Protein AF-A0A659UHL1-F1 (afdb_monomer)

Radius of gyration: 17.06 Å; Cα contacts (8 Å, |Δi|>4): 77; chains: 1; bounding box: 36×27×45 Å

Nearest PDB structures (foldseek):
  2fgj-assembly2_B  TM=8.825E-01  e=4.779E-07  Escherichia coli
  3b5j-assembly1_A  TM=8.495E-01  e=3.156E-07  Escherichia coli
  1mt0-assembly1_A  TM=8.779E-01  e=7.756E-07  Escherichia coli
  7pqx-assembly1_A  TM=9.596E-01  e=2.514E-06  Thermochaetoides thermophila DSM 1495
  2ghi-assembly1_A  TM=9.624E-01  e=3.094E-06  Plasmodium yoelii yoelii 17XNL

Structure (mmCIF, N/CA/C/O backbone):
data_AF-A0A659UHL1-F1
#
_entry.id   AF-A0A659UHL1-F1
#
loop_
_atom_site.group_PDB
_atom_site.id
_atom_site.type_symbol
_atom_site.label_atom_id
_atom_site.label_alt_id
_atom_site.label_comp_id
_atom_site.label_asym_id
_atom_site.label_entity_id
_atom_site.label_seq_id
_atom_site.pdbx_PDB_ins_code
_atom_site.Cartn_x
_atom_site.Cartn_y
_atom_site.Cartn_z
_atom_site.occupancy
_atom_site.B_iso_or_equiv
_atom_site.auth_seq_id
_atom_site.auth_comp_id
_atom_site.auth_asym_id
_atom_site.auth_atom_id
_atom_site.pdbx_PDB_model_num
ATOM 1 N N . ARG A 1 1 ? -11.723 -1.729 11.453 1.00 88.81 1 ARG A N 1
ATOM 2 C CA . ARG A 1 1 ? -11.800 -2.836 12.435 1.00 88.81 1 ARG A CA 1
ATOM 3 C C . ARG A 1 1 ? -12.094 -4.153 11.712 1.00 88.81 1 ARG A C 1
ATOM 5 O O . ARG A 1 1 ? -12.833 -4.102 10.734 1.00 88.81 1 ARG A O 1
ATOM 12 N N . LEU A 1 2 ? -11.473 -5.266 12.126 1.00 91.12 2 LEU A N 1
ATOM 13 C CA . LEU A 1 2 ? -11.714 -6.616 11.572 1.00 91.12 2 LEU A CA 1
ATOM 14 C C . LEU A 1 2 ? -12.555 -7.499 12.511 1.00 91.12 2 LEU A C 1
ATOM 16 O O . LEU A 1 2 ? -13.417 -8.221 12.031 1.00 91.12 2 LEU A O 1
ATOM 20 N N . TYR A 1 3 ? -12.344 -7.384 13.824 1.00 93.75 3 TYR A N 1
ATOM 21 C CA . TYR A 1 3 ? -13.089 -8.094 14.868 1.00 93.75 3 TYR A CA 1
ATOM 22 C C . TYR A 1 3 ? -13.498 -7.134 15.980 1.00 93.75 3 TYR A C 1
ATOM 24 O O . TYR A 1 3 ? -12.872 -6.083 16.153 1.00 93.75 3 TYR A O 1
ATOM 32 N N . ASP A 1 4 ? -14.510 -7.519 16.747 1.00 93.38 4 ASP A N 1
ATOM 33 C CA . ASP A 1 4 ? -14.994 -6.758 17.895 1.00 93.38 4 ASP A CA 1
ATOM 34 C C . ASP A 1 4 ? -14.329 -7.259 19.181 1.00 93.38 4 ASP A C 1
ATOM 36 O O . ASP A 1 4 ? -13.915 -8.414 19.272 1.00 93.38 4 ASP A O 1
ATOM 40 N N . VAL A 1 5 ? -14.198 -6.375 20.171 1.00 93.38 5 VAL A N 1
ATOM 41 C CA . VAL A 1 5 ? -13.622 -6.734 21.472 1.00 93.38 5 VAL A CA 1
ATOM 42 C C . VAL A 1 5 ? -14.652 -7.482 22.316 1.00 93.38 5 VAL A C 1
ATOM 44 O O . VAL A 1 5 ? -15.826 -7.123 22.331 1.00 93.38 5 VAL A O 1
ATOM 47 N N . ASN A 1 6 ? -14.221 -8.515 23.044 1.00 94.50 6 ASN A N 1
ATOM 48 C CA . ASN A 1 6 ? -15.108 -9.270 23.937 1.00 94.50 6 ASN A CA 1
ATOM 49 C C . ASN A 1 6 ? -15.446 -8.510 25.231 1.00 94.50 6 ASN A C 1
ATOM 51 O O . ASN A 1 6 ? -16.496 -8.750 25.820 1.00 94.50 6 ASN A O 1
ATOM 55 N N . ALA A 1 7 ? -14.557 -7.621 25.682 1.00 95.69 7 ALA A N 1
ATOM 56 C CA . ALA A 1 7 ? -14.749 -6.750 26.838 1.00 95.69 7 ALA A CA 1
ATOM 57 C C . ALA A 1 7 ? -13.846 -5.509 26.729 1.00 95.69 7 ALA A C 1
ATOM 59 O O . ALA A 1 7 ? -12.797 -5.555 26.082 1.00 95.69 7 ALA A O 1
ATOM 60 N N . GLY A 1 8 ? -14.237 -4.420 27.397 1.00 95.44 8 GLY A N 1
ATOM 61 C CA . GLY A 1 8 ? -13.513 -3.145 27.373 1.00 95.44 8 GLY A CA 1
ATOM 62 C C . GLY A 1 8 ? -13.760 -2.324 26.105 1.00 95.44 8 GLY A C 1
ATOM 63 O O . GLY A 1 8 ? -14.687 -2.593 25.343 1.00 95.44 8 GLY A O 1
ATOM 64 N N . THR A 1 9 ? -12.922 -1.308 25.893 1.00 96.00 9 THR A N 1
ATOM 65 C CA . THR A 1 9 ? -13.076 -0.337 24.803 1.00 96.00 9 THR A CA 1
ATOM 66 C C . THR A 1 9 ? -11.718 0.022 24.209 1.00 96.00 9 THR A C 1
ATOM 68 O O . THR A 1 9 ? -10.738 0.168 24.938 1.00 96.00 9 THR A O 1
ATOM 71 N N . ILE A 1 10 ? -11.668 0.191 22.886 1.00 96.94 10 ILE A N 1
ATOM 72 C CA . ILE A 1 10 ? -10.519 0.768 22.180 1.00 96.94 10 ILE A CA 1
ATOM 73 C C . ILE A 1 10 ? -10.938 2.155 21.705 1.00 96.94 10 ILE A C 1
ATOM 75 O O . ILE A 1 10 ? -11.952 2.289 21.023 1.00 96.94 10 ILE A O 1
ATOM 79 N N . ALA A 1 11 ? -10.153 3.172 22.047 1.00 96.56 11 ALA A N 1
ATOM 80 C CA . ALA A 1 11 ? -10.416 4.544 21.643 1.00 96.56 11 ALA A CA 1
ATOM 81 C C . ALA A 1 11 ? -9.238 5.135 20.865 1.00 96.56 11 ALA A C 1
ATOM 83 O O . A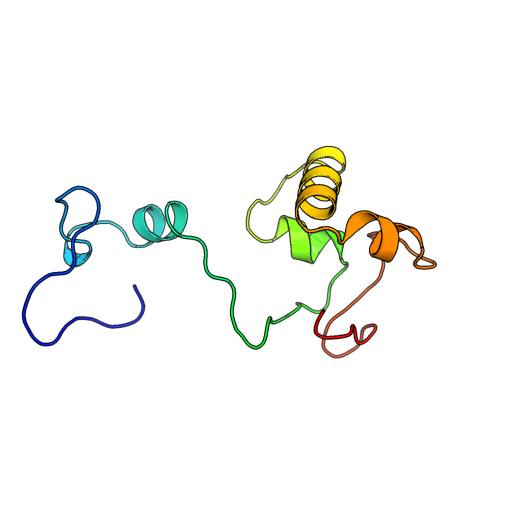LA A 1 11 ? -8.080 4.853 21.169 1.00 96.56 11 ALA A O 1
ATOM 84 N N . ILE A 1 12 ? -9.555 5.975 19.882 1.00 96.25 12 ILE A N 1
ATOM 85 C CA . ILE A 1 12 ? -8.607 6.859 19.193 1.00 96.25 12 ILE A CA 1
ATOM 86 C C . ILE A 1 12 ? -9.089 8.281 19.455 1.00 96.25 12 ILE A C 1
ATOM 88 O O . ILE A 1 12 ? -10.270 8.568 19.271 1.00 96.25 12 ILE A O 1
ATOM 92 N N . ASP A 1 13 ? -8.207 9.140 19.966 1.00 95.31 13 ASP A N 1
ATOM 93 C CA . ASP A 1 13 ? -8.536 10.514 20.374 1.00 95.31 13 ASP A CA 1
ATOM 94 C C . ASP A 1 13 ? -9.760 10.602 21.306 1.00 95.31 13 ASP A C 1
ATOM 96 O O . ASP A 1 13 ? -10.600 11.494 21.205 1.00 95.31 13 ASP A O 1
ATOM 100 N N . GLY A 1 14 ? -9.897 9.620 22.203 1.00 95.56 14 GLY A N 1
ATOM 101 C CA . GLY A 1 14 ? -11.015 9.523 23.147 1.00 95.56 14 GLY A CA 1
ATOM 102 C C . GLY A 1 14 ? -12.345 9.053 22.543 1.00 95.56 14 GLY A C 1
ATOM 103 O O . GLY A 1 14 ? -13.306 8.872 23.286 1.00 95.56 14 GLY A O 1
ATOM 104 N N . GLN A 1 15 ? -12.416 8.806 21.233 1.00 95.81 15 GLN A N 1
ATOM 105 C CA . GLN A 1 15 ? -13.603 8.268 20.568 1.00 95.81 15 GLN A CA 1
ATOM 106 C C . GLN A 1 15 ? -13.522 6.744 20.490 1.00 95.81 15 GLN A C 1
ATOM 108 O O . GLN A 1 15 ? -12.557 6.195 19.957 1.00 95.81 15 GLN A O 1
ATOM 113 N N . ASP A 1 16 ? -14.545 6.054 20.998 1.00 96.25 16 ASP A N 1
ATOM 114 C CA . ASP A 1 16 ? -14.656 4.599 20.870 1.00 96.25 16 ASP A CA 1
ATOM 115 C C . ASP A 1 16 ? -14.746 4.205 19.387 1.00 96.25 16 ASP A C 1
ATOM 117 O O . ASP A 1 16 ? -15.675 4.592 18.672 1.00 96.25 16 ASP A O 1
ATOM 121 N N . ILE A 1 17 ? -13.799 3.379 18.931 1.00 96.44 17 ILE A N 1
ATOM 122 C CA . ILE A 1 17 ? -13.737 2.929 17.536 1.00 96.44 17 ILE A CA 1
ATOM 123 C C . ILE A 1 17 ? -14.942 2.062 17.135 1.00 96.44 17 ILE A C 1
ATOM 125 O O . ILE A 1 17 ? -15.142 1.799 15.949 1.00 96.44 17 ILE A O 1
ATOM 129 N N . SER A 1 18 ? -15.719 1.570 18.107 1.00 95.06 18 SER A N 1
ATOM 130 C CA . SER A 1 18 ? -16.964 0.835 17.888 1.00 95.06 18 SER A CA 1
ATOM 131 C C . SER A 1 18 ? -18.133 1.715 17.461 1.00 95.06 18 SER A C 1
ATOM 133 O O . SER A 1 18 ? -19.067 1.207 16.846 1.00 95.06 18 SER A O 1
ATOM 135 N N . GLN A 1 19 ? -18.050 3.018 17.733 1.00 95.25 19 GLN A N 1
ATOM 136 C CA . GLN A 1 19 ? -19.116 3.991 17.495 1.00 95.25 19 GLN A CA 1
ATOM 137 C C . GLN A 1 19 ? -18.886 4.838 16.235 1.00 95.25 19 GLN A C 1
ATOM 139 O O . GLN A 1 19 ? -19.648 5.762 15.960 1.00 95.25 19 GLN A O 1
ATOM 144 N N . VAL A 1 20 ? -17.846 4.542 15.450 1.00 95.75 20 VAL A N 1
ATOM 145 C CA . VAL A 1 20 ? -17.490 5.303 14.243 1.00 95.75 20 VAL A CA 1
ATOM 146 C C . VAL A 1 20 ? -17.621 4.462 12.976 1.00 95.75 20 VAL A C 1
ATOM 148 O O . VAL A 1 20 ? -17.502 3.235 12.983 1.00 95.75 20 VAL A O 1
ATOM 151 N N . ALA A 1 21 ? -17.823 5.131 11.840 1.00 96.25 21 ALA A N 1
ATOM 152 C CA . ALA A 1 21 ? -17.873 4.463 10.546 1.00 96.25 21 ALA A CA 1
ATOM 153 C C . ALA A 1 21 ? -16.527 3.796 10.214 1.00 96.25 21 ALA A C 1
ATOM 155 O O . ALA A 1 21 ? -15.473 4.436 10.251 1.00 96.25 21 ALA A O 1
ATOM 156 N N . GLN A 1 22 ? -16.562 2.523 9.798 1.00 95.06 22 GLN A N 1
ATOM 157 C CA . GLN A 1 22 ? -15.340 1.774 9.475 1.00 95.06 22 GLN A CA 1
ATOM 158 C C . GLN A 1 22 ? -14.490 2.440 8.387 1.00 95.06 22 GLN A C 1
ATOM 160 O O . GLN A 1 22 ? -13.268 2.326 8.431 1.00 95.06 22 GLN A O 1
ATOM 165 N N . ALA A 1 23 ? -15.120 3.106 7.415 1.00 94.50 23 ALA A N 1
ATOM 166 C CA . ALA A 1 23 ? -14.415 3.815 6.352 1.00 94.50 23 ALA A CA 1
ATOM 167 C C . ALA A 1 23 ? -13.586 4.987 6.902 1.00 94.50 23 ALA A C 1
ATOM 169 O O . ALA A 1 23 ? -12.410 5.096 6.572 1.00 94.50 23 ALA A O 1
ATOM 170 N N . SER A 1 24 ? -14.169 5.795 7.796 1.00 95.25 24 SER A N 1
ATOM 171 C CA . SER A 1 24 ? -13.467 6.902 8.460 1.00 95.25 24 SER A CA 1
ATOM 172 C C . SER A 1 24 ? -12.292 6.383 9.289 1.00 95.25 24 SER A C 1
ATOM 174 O O . SER A 1 24 ? -11.159 6.809 9.095 1.00 95.25 24 SER A O 1
ATOM 176 N N . LEU A 1 25 ? -12.540 5.363 10.11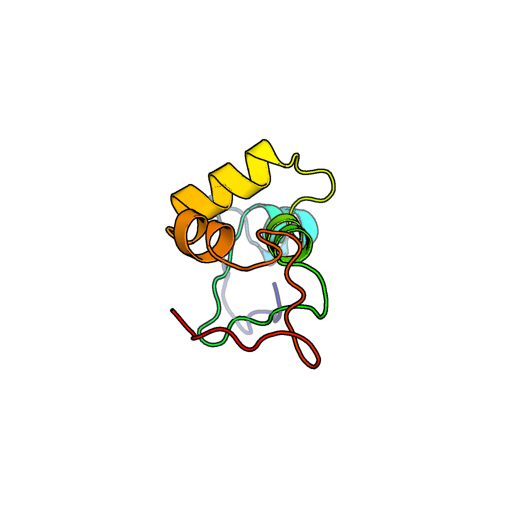9 1.00 96.12 25 LEU A N 1
ATOM 177 C CA . LEU A 1 25 ? -11.504 4.732 10.935 1.00 96.12 25 LEU A CA 1
ATOM 178 C C . LEU A 1 25 ? -10.335 4.204 10.089 1.00 96.12 25 LEU A C 1
ATOM 180 O O . LEU A 1 25 ? -9.178 4.429 10.426 1.00 96.12 25 LEU A O 1
ATOM 184 N N . ARG A 1 26 ? -10.621 3.501 8.984 1.00 95.00 26 ARG A N 1
ATOM 185 C CA . ARG A 1 26 ? -9.582 2.971 8.084 1.00 95.00 26 ARG A CA 1
ATOM 186 C C . ARG A 1 26 ? -8.830 4.075 7.338 1.00 95.00 26 ARG A C 1
ATOM 188 O O . ARG A 1 26 ? -7.665 3.877 7.034 1.00 95.00 26 ARG A O 1
ATOM 195 N N . GLY A 1 27 ? -9.458 5.218 7.068 1.00 93.38 27 GLY A N 1
ATOM 196 C CA . GLY A 1 27 ? -8.790 6.367 6.451 1.00 93.38 27 GLY A CA 1
ATOM 197 C C . GLY A 1 27 ? -7.748 7.040 7.352 1.00 93.38 27 GLY A C 1
ATOM 198 O O . GLY A 1 27 ? -6.885 7.743 6.842 1.00 93.38 27 GLY A O 1
ATOM 199 N N . GLN A 1 28 ? -7.810 6.811 8.668 1.00 94.31 28 GLN A N 1
ATOM 200 C CA . GLN A 1 28 ? -6.884 7.380 9.657 1.00 94.31 28 GLN A CA 1
ATOM 201 C C . GLN A 1 28 ? -5.776 6.406 10.089 1.00 94.31 28 GLN A C 1
ATOM 203 O O . GLN A 1 28 ? -4.941 6.749 10.920 1.00 94.31 28 GLN A O 1
ATOM 208 N N . ILE A 1 29 ? -5.770 5.174 9.568 1.00 93.81 29 ILE A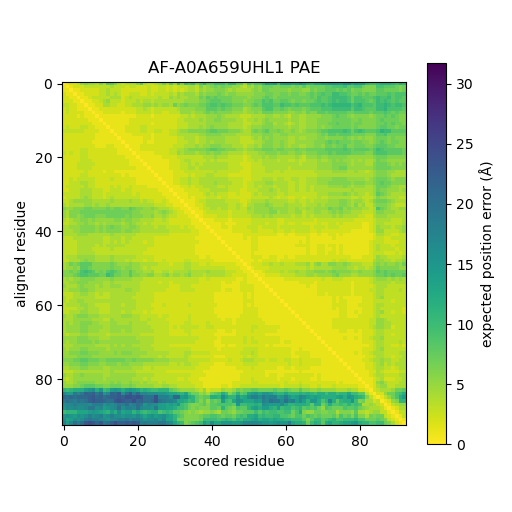 N 1
ATOM 209 C CA . ILE A 1 29 ? -4.855 4.112 10.005 1.00 93.81 29 ILE A CA 1
ATOM 210 C C . ILE A 1 29 ? -4.174 3.489 8.789 1.00 93.81 29 ILE A C 1
ATOM 212 O O . ILE A 1 29 ? -4.838 2.977 7.890 1.00 93.81 29 ILE A O 1
ATOM 216 N N . ALA A 1 30 ? -2.842 3.447 8.810 1.00 92.12 30 ALA A N 1
ATOM 217 C CA . ALA A 1 30 ? -2.039 2.672 7.870 1.00 92.12 30 ALA A CA 1
ATOM 218 C C . ALA A 1 30 ? -1.512 1.392 8.536 1.00 92.12 30 ALA A C 1
ATOM 220 O O . ALA A 1 30 ? -1.218 1.377 9.731 1.00 92.12 30 ALA A O 1
ATOM 221 N N . ILE A 1 31 ? -1.390 0.313 7.761 1.00 92.62 31 ILE A N 1
ATOM 222 C CA . ILE A 1 31 ? -0.839 -0.970 8.214 1.00 92.62 31 ILE A CA 1
ATOM 223 C C . ILE A 1 31 ? 0.189 -1.438 7.186 1.00 92.62 31 ILE A C 1
ATOM 225 O O . ILE A 1 31 ? -0.106 -1.469 5.993 1.00 92.62 31 ILE A O 1
ATOM 229 N N . VAL A 1 32 ? 1.364 -1.851 7.661 1.00 91.75 32 VAL A N 1
ATOM 230 C CA . VAL A 1 32 ? 2.374 -2.567 6.872 1.00 91.75 32 VAL A CA 1
ATOM 231 C C . VAL A 1 32 ? 2.464 -3.983 7.430 1.00 91.75 32 VAL A C 1
ATOM 233 O O . VAL A 1 32 ? 2.749 -4.172 8.611 1.00 91.75 32 VAL A O 1
ATOM 236 N N . GLN A 1 33 ? 2.139 -4.975 6.604 1.00 88.31 33 GLN A N 1
ATOM 237 C CA . GLN A 1 33 ? 2.144 -6.382 7.005 1.00 88.31 33 GLN A CA 1
ATOM 238 C C . GLN A 1 33 ? 3.557 -6.964 6.916 1.00 88.31 33 GLN A C 1
ATOM 240 O O . GLN A 1 33 ? 4.354 -6.526 6.091 1.00 88.31 33 GLN A O 1
ATOM 245 N N . GLN A 1 34 ? 3.844 -7.981 7.734 1.00 88.06 34 GLN A N 1
ATOM 246 C CA . GLN A 1 34 ? 5.108 -8.725 7.669 1.00 88.06 34 GLN A CA 1
ATOM 247 C C . GLN A 1 34 ? 5.328 -9.357 6.286 1.00 88.06 34 GLN A C 1
ATOM 249 O O . GLN A 1 34 ? 6.439 -9.332 5.767 1.00 88.06 34 GLN A O 1
ATOM 254 N N . GLU A 1 35 ? 4.261 -9.892 5.689 1.00 86.44 35 GLU A N 1
ATOM 255 C CA . GLU A 1 35 ? 4.241 -10.405 4.320 1.00 86.44 35 GLU A CA 1
ATOM 256 C C . GLU A 1 35 ? 3.349 -9.491 3.468 1.00 86.44 35 GLU A C 1
ATOM 258 O O . GLU A 1 35 ? 2.125 -9.658 3.460 1.00 86.44 35 GLU A O 1
ATOM 263 N N . PRO A 1 36 ? 3.918 -8.470 2.800 1.00 87.12 36 PRO A N 1
ATOM 264 C CA . PRO A 1 36 ? 3.135 -7.561 1.978 1.00 87.12 36 PRO A CA 1
ATOM 265 C C . PRO A 1 36 ? 2.613 -8.272 0.727 1.00 87.12 36 PRO A C 1
ATOM 267 O O . PRO A 1 36 ? 3.331 -9.007 0.048 1.00 87.12 36 PRO A O 1
ATOM 270 N N . ILE A 1 37 ? 1.352 -8.010 0.394 1.00 87.75 37 ILE A N 1
ATOM 271 C CA . ILE A 1 37 ? 0.708 -8.552 -0.802 1.00 87.75 37 ILE A CA 1
ATOM 272 C C . ILE A 1 37 ? 0.813 -7.525 -1.930 1.00 87.75 37 ILE A C 1
ATOM 274 O O . ILE A 1 37 ? 0.394 -6.380 -1.773 1.00 87.75 37 ILE A O 1
ATOM 278 N N . LEU A 1 38 ? 1.319 -7.959 -3.086 1.00 91.19 38 LEU A N 1
ATOM 279 C CA . LEU A 1 38 ? 1.277 -7.191 -4.329 1.00 91.19 38 LEU A CA 1
ATOM 280 C C . LEU A 1 38 ? 0.179 -7.732 -5.243 1.00 91.19 38 LEU A C 1
ATOM 282 O O . LEU A 1 38 ? 0.115 -8.930 -5.531 1.00 91.19 38 LEU A O 1
ATOM 286 N N . PHE A 1 39 ? -0.664 -6.836 -5.745 1.00 92.38 39 PHE A N 1
ATOM 287 C CA . PHE A 1 39 ? -1.653 -7.162 -6.763 1.00 92.38 39 PHE A CA 1
ATOM 288 C C . PHE A 1 39 ? -0.976 -7.434 -8.106 1.00 92.38 39 PHE A C 1
ATOM 290 O O . PHE A 1 39 ? 0.068 -6.857 -8.424 1.00 92.38 39 PHE A O 1
ATOM 297 N N . HIS A 1 40 ? -1.616 -8.272 -8.928 1.00 93.88 40 HIS A N 1
ATOM 298 C CA . HIS A 1 40 ? -1.161 -8.564 -10.286 1.00 93.88 40 HIS A CA 1
ATOM 299 C C . HIS A 1 40 ? -1.405 -7.389 -11.249 1.00 93.88 40 HIS A C 1
ATOM 301 O O . HIS A 1 40 ? -2.332 -7.407 -12.060 1.00 93.88 40 HIS A O 1
ATOM 307 N N . ARG A 1 41 ? -0.609 -6.331 -11.082 1.00 93.88 41 ARG A N 1
ATOM 308 C CA . ARG A 1 41 ? -0.685 -5.020 -11.745 1.00 93.88 41 ARG A CA 1
ATOM 309 C C . ARG A 1 41 ? 0.710 -4.387 -11.800 1.00 93.88 41 ARG A C 1
ATOM 311 O O . ARG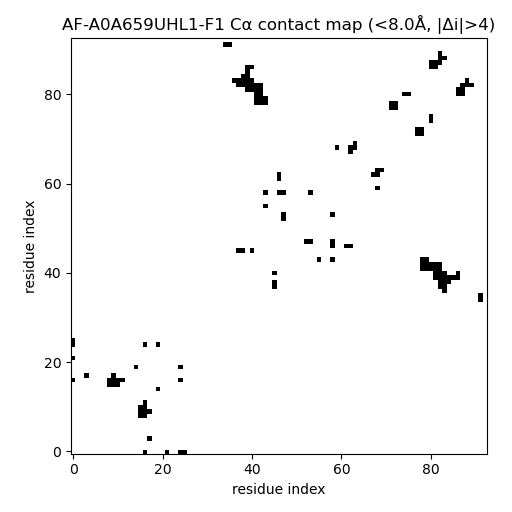 A 1 41 ? 1.681 -4.997 -11.345 1.00 93.88 41 ARG A O 1
ATOM 318 N N . SER A 1 42 ? 0.832 -3.190 -12.365 1.00 96.06 42 SER A N 1
ATOM 319 C CA . SER A 1 42 ? 2.092 -2.439 -12.359 1.00 96.06 42 SER A CA 1
ATOM 320 C C . SER A 1 42 ? 2.500 -1.983 -10.951 1.00 96.06 42 SER A C 1
ATOM 322 O O . SER A 1 42 ? 1.684 -1.939 -10.024 1.00 96.06 42 SER A O 1
ATOM 324 N N . LEU A 1 43 ? 3.773 -1.624 -10.780 1.00 96.31 43 LEU A N 1
ATOM 325 C CA . LEU A 1 43 ? 4.274 -1.012 -9.547 1.00 96.31 43 LEU A CA 1
ATOM 326 C C . LEU A 1 43 ? 3.573 0.317 -9.242 1.00 96.31 43 LEU A C 1
ATOM 328 O O . LEU A 1 43 ? 3.183 0.535 -8.097 1.00 96.31 43 LEU A O 1
ATOM 332 N N . ALA A 1 44 ? 3.344 1.160 -10.255 1.00 97.12 44 ALA A N 1
ATOM 333 C CA . ALA A 1 44 ? 2.562 2.390 -10.104 1.00 97.12 44 ALA A CA 1
ATOM 334 C C . ALA A 1 44 ? 1.166 2.112 -9.529 1.00 97.12 44 ALA A C 1
ATOM 336 O O . ALA A 1 44 ? 0.753 2.756 -8.569 1.00 97.12 44 ALA A O 1
ATOM 337 N N . GLU A 1 45 ? 0.456 1.122 -10.074 1.00 96.31 45 GLU A N 1
ATOM 338 C CA . GLU A 1 45 ? -0.893 0.764 -9.619 1.00 96.31 45 GLU A CA 1
ATOM 339 C C . GLU A 1 45 ? -0.911 0.169 -8.205 1.00 96.31 45 GLU A C 1
ATOM 341 O O . GLU A 1 45 ? -1.881 0.374 -7.478 1.00 96.31 45 GLU A O 1
ATOM 346 N N . ASN A 1 46 ? 0.140 -0.552 -7.798 1.00 95.44 46 ASN A N 1
ATOM 347 C CA . ASN A 1 46 ? 0.271 -1.047 -6.426 1.00 95.44 46 ASN A CA 1
ATOM 348 C C . ASN A 1 46 ? 0.525 0.098 -5.432 1.00 95.44 46 ASN A C 1
ATOM 350 O O . ASN A 1 46 ? -0.109 0.136 -4.381 1.00 95.44 46 ASN A O 1
ATOM 354 N N . ILE A 1 47 ? 1.393 1.058 -5.771 1.00 96.06 47 ILE A N 1
ATOM 355 C CA . ILE A 1 47 ? 1.678 2.225 -4.915 1.00 96.06 47 ILE A CA 1
ATOM 356 C C . ILE A 1 47 ? 0.446 3.135 -4.808 1.00 96.06 47 ILE A C 1
ATOM 358 O O . ILE A 1 47 ? 0.088 3.574 -3.717 1.00 96.06 47 ILE A O 1
ATOM 362 N N . ALA A 1 48 ? -0.244 3.383 -5.923 1.00 96.88 48 ALA A N 1
ATOM 363 C CA . ALA A 1 48 ? -1.436 4.230 -5.970 1.00 96.88 48 ALA A CA 1
ATOM 364 C C . ALA A 1 48 ? -2.699 3.559 -5.400 1.00 96.88 48 ALA A C 1
ATOM 366 O O . ALA A 1 48 ? -3.754 4.193 -5.342 1.00 96.88 48 ALA A O 1
ATOM 367 N N . TYR A 1 49 ? -2.628 2.289 -4.986 1.00 94.56 49 TYR A N 1
ATOM 368 C CA . TYR A 1 49 ? -3.804 1.491 -4.637 1.00 94.56 49 TYR A CA 1
ATOM 369 C C . TYR A 1 49 ? -4.682 2.137 -3.552 1.00 94.56 49 TYR A C 1
ATOM 371 O O . TYR A 1 49 ? -5.908 2.109 -3.648 1.00 94.56 49 TYR A O 1
ATOM 379 N N . SER A 1 50 ? -4.068 2.756 -2.538 1.00 88.12 50 SER A N 1
ATOM 380 C CA . SER A 1 50 ? -4.781 3.419 -1.437 1.00 88.12 50 SER A CA 1
ATOM 381 C C . SER A 1 50 ? -5.276 4.831 -1.770 1.00 88.12 50 SER A C 1
ATOM 383 O O . SER A 1 50 ? -6.070 5.387 -1.012 1.00 88.12 50 SER A O 1
ATOM 385 N N . ARG A 1 51 ? -4.849 5.410 -2.901 1.00 91.81 51 ARG A N 1
ATOM 386 C CA . ARG A 1 51 ? -5.244 6.747 -3.362 1.00 91.81 51 ARG A CA 1
ATOM 387 C C . ARG A 1 51 ? -5.457 6.756 -4.884 1.00 91.81 51 ARG A C 1
ATOM 389 O O . ARG A 1 51 ? -4.588 7.216 -5.629 1.00 91.81 51 ARG A O 1
ATOM 396 N N . PRO A 1 52 ? -6.618 6.271 -5.366 1.00 88.94 52 PRO A N 1
ATOM 397 C CA . PRO A 1 52 ? -6.964 6.336 -6.781 1.00 88.94 52 PRO A CA 1
ATOM 398 C C . PRO A 1 52 ? -6.875 7.773 -7.308 1.00 88.94 52 PRO A C 1
ATOM 400 O O . PRO A 1 52 ? -7.354 8.705 -6.665 1.00 88.94 52 PRO A O 1
ATOM 403 N N . GLY A 1 53 ? -6.263 7.948 -8.479 1.00 92.56 53 GLY A N 1
ATOM 404 C CA . GLY A 1 53 ? -6.036 9.268 -9.072 1.00 92.56 53 GLY A CA 1
ATOM 405 C C . GLY A 1 53 ? -4.778 9.991 -8.581 1.00 92.56 53 GLY A C 1
ATOM 406 O O . GLY A 1 53 ? -4.578 11.136 -8.976 1.00 92.56 53 GLY A O 1
ATOM 407 N N . ALA A 1 54 ? -3.932 9.352 -7.762 1.00 97.12 54 ALA A N 1
ATOM 408 C CA . ALA A 1 54 ? -2.600 9.874 -7.460 1.00 97.12 54 ALA A CA 1
ATOM 409 C C . ALA A 1 54 ? -1.812 10.129 -8.755 1.00 97.12 54 ALA A C 1
ATOM 411 O O . ALA A 1 54 ? -1.807 9.293 -9.665 1.00 97.12 54 ALA A O 1
ATOM 412 N N . SER A 1 55 ? -1.157 11.287 -8.839 1.00 98.06 55 SER A N 1
ATOM 413 C CA . SER A 1 55 ? -0.335 11.625 -10.002 1.00 98.06 55 SER A CA 1
ATOM 414 C C . SER A 1 55 ? 0.951 10.794 -10.028 1.00 98.06 55 SER A C 1
ATOM 416 O O . SER A 1 55 ? 1.390 10.254 -9.010 1.00 98.06 55 SER A O 1
ATOM 418 N N . GLN A 1 56 ? 1.604 10.728 -11.191 1.00 97.31 56 GLN A N 1
ATOM 419 C CA . GLN A 1 56 ? 2.910 10.076 -11.314 1.00 97.31 56 GLN A CA 1
ATOM 420 C C . GLN A 1 56 ? 3.946 10.685 -10.348 1.00 97.31 56 GLN A C 1
ATOM 422 O O . GLN A 1 56 ? 4.721 9.960 -9.732 1.00 97.31 56 GLN A O 1
ATOM 427 N N . GLU A 1 57 ? 3.915 12.004 -10.150 1.00 98.12 57 GLU A N 1
ATOM 428 C CA . GLU A 1 57 ? 4.810 12.706 -9.224 1.00 98.12 57 GLU A CA 1
ATOM 429 C C . GLU A 1 57 ? 4.574 12.292 -7.765 1.00 98.12 57 GLU A C 1
ATOM 431 O O . GLU A 1 57 ? 5.532 12.078 -7.019 1.00 98.12 57 GLU A O 1
ATOM 436 N N . GLU A 1 58 ? 3.310 12.131 -7.358 1.00 98.19 58 GLU A N 1
ATOM 437 C CA . GLU A 1 58 ? 2.944 11.674 -6.012 1.00 98.19 58 GLU A CA 1
ATOM 438 C C . GLU A 1 58 ? 3.363 10.220 -5.772 1.00 98.19 58 GLU A C 1
ATOM 440 O O . GLU A 1 58 ? 3.867 9.894 -4.695 1.00 98.19 58 GLU A O 1
ATOM 445 N N . ILE A 1 59 ? 3.205 9.359 -6.783 1.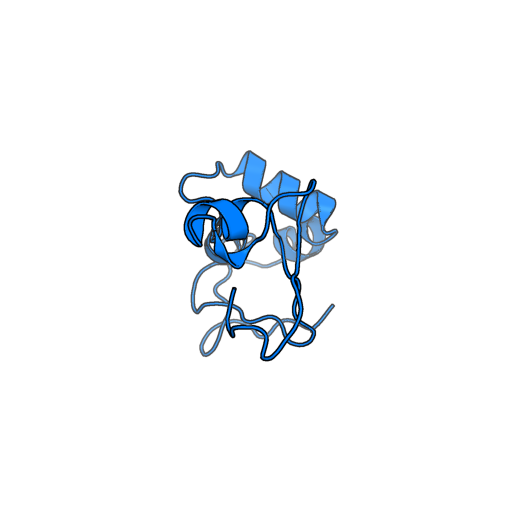00 98.31 59 ILE A N 1
ATOM 446 C CA . ILE A 1 59 ? 3.646 7.958 -6.751 1.00 98.31 59 ILE A CA 1
ATOM 447 C C . ILE A 1 59 ? 5.163 7.885 -6.565 1.00 98.31 59 ILE A C 1
ATOM 449 O O . ILE A 1 59 ? 5.655 7.175 -5.686 1.00 98.31 59 ILE A O 1
ATOM 453 N N . GLU A 1 60 ? 5.921 8.640 -7.356 1.00 98.25 60 GLU A N 1
ATOM 454 C CA . GLU A 1 60 ? 7.376 8.663 -7.240 1.00 98.25 60 GLU A CA 1
ATOM 455 C C . GLU A 1 60 ? 7.851 9.277 -5.927 1.00 98.25 60 GLU A C 1
ATOM 457 O O . GLU A 1 60 ? 8.845 8.825 -5.359 1.00 98.25 60 GLU A O 1
ATOM 462 N N . HIS A 1 61 ? 7.156 10.301 -5.432 1.00 98.31 61 HIS A N 1
ATOM 463 C CA . HIS A 1 61 ? 7.445 10.890 -4.134 1.00 98.31 61 HIS A CA 1
ATOM 464 C C . HIS A 1 61 ? 7.257 9.862 -3.010 1.00 98.31 61 HIS A C 1
ATOM 466 O O . HIS A 1 61 ? 8.159 9.695 -2.191 1.00 98.31 61 HIS A O 1
ATOM 472 N N . ALA A 1 62 ? 6.154 9.106 -3.015 1.00 97.12 62 ALA A N 1
ATOM 473 C CA . ALA A 1 62 ? 5.937 8.018 -2.062 1.00 97.12 62 ALA A CA 1
ATOM 474 C C . ALA A 1 62 ? 7.029 6.937 -2.163 1.00 97.12 62 ALA A C 1
ATOM 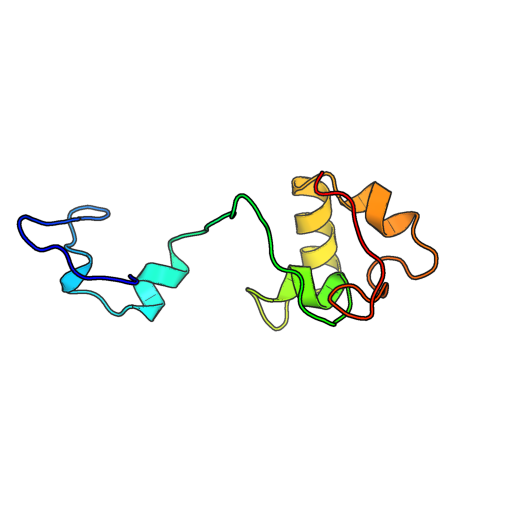476 O O . ALA A 1 62 ? 7.563 6.499 -1.145 1.00 97.12 62 ALA A O 1
ATOM 477 N N . ALA A 1 63 ? 7.427 6.560 -3.381 1.00 97.56 63 ALA A N 1
ATOM 478 C CA . ALA A 1 63 ? 8.508 5.602 -3.599 1.00 97.56 63 ALA A CA 1
ATOM 479 C C . ALA A 1 63 ? 9.876 6.115 -3.114 1.00 97.56 63 ALA A C 1
ATOM 481 O O . ALA A 1 63 ? 10.672 5.324 -2.612 1.00 97.56 63 ALA A O 1
ATOM 482 N N . ARG A 1 64 ? 10.161 7.420 -3.230 1.00 98.25 64 ARG A N 1
ATOM 483 C CA . ARG A 1 64 ? 11.385 8.039 -2.687 1.00 98.25 64 ARG A CA 1
ATOM 484 C C . ARG A 1 64 ? 11.396 8.006 -1.162 1.00 98.25 64 ARG A C 1
ATOM 486 O O . ARG A 1 64 ? 12.401 7.613 -0.581 1.00 98.25 64 ARG A O 1
ATOM 493 N N . LEU A 1 65 ? 10.277 8.347 -0.521 1.00 97.69 65 LEU A N 1
ATOM 494 C CA . LEU A 1 65 ? 10.140 8.264 0.938 1.00 97.69 65 LEU A CA 1
ATOM 495 C C . LEU A 1 65 ? 10.289 6.829 1.463 1.00 97.69 65 LEU A C 1
ATOM 497 O O . LEU A 1 65 ? 10.778 6.631 2.571 1.00 97.69 65 LEU A O 1
ATOM 501 N N . ALA A 1 66 ? 9.897 5.837 0.661 1.00 95.31 66 ALA A N 1
ATOM 502 C CA . ALA A 1 66 ? 10.058 4.418 0.964 1.00 95.31 66 ALA A CA 1
ATOM 503 C C . ALA A 1 66 ? 11.416 3.828 0.524 1.00 95.31 66 ALA A C 1
ATOM 505 O O . ALA A 1 66 ? 11.583 2.613 0.581 1.00 95.31 66 ALA A O 1
ATOM 506 N N . SER A 1 67 ? 12.366 4.644 0.047 1.00 96.38 67 SER A N 1
ATOM 507 C CA . SER A 1 67 ? 13.665 4.194 -0.493 1.00 96.38 67 SER A CA 1
ATOM 508 C C . SER A 1 67 ? 13.569 3.170 -1.638 1.00 96.38 67 SER A C 1
ATOM 510 O O . SER A 1 67 ? 14.512 2.433 -1.907 1.00 96.38 67 SER A O 1
ATOM 512 N N . ALA A 1 68 ? 12.438 3.135 -2.345 1.00 96.19 68 ALA A N 1
ATOM 513 C CA . ALA A 1 68 ? 12.175 2.206 -3.441 1.00 96.19 68 ALA A CA 1
ATOM 514 C C . ALA A 1 68 ? 12.407 2.834 -4.824 1.00 96.19 68 ALA A C 1
ATOM 516 O O . ALA A 1 68 ? 12.513 2.114 -5.813 1.00 96.19 68 ALA A O 1
ATOM 517 N N . HIS A 1 69 ? 12.478 4.166 -4.920 1.00 97.88 69 HIS A N 1
ATOM 518 C CA . HIS A 1 69 ? 12.527 4.871 -6.205 1.00 97.88 69 HIS A CA 1
ATOM 519 C C . HIS A 1 69 ? 13.670 4.400 -7.108 1.00 97.88 69 HIS A C 1
ATOM 521 O O . HIS A 1 69 ? 13.406 4.021 -8.246 1.00 97.88 69 HIS A O 1
ATOM 527 N N . ASP A 1 70 ? 14.905 4.379 -6.606 1.00 97.12 70 ASP A N 1
ATOM 528 C CA . ASP A 1 70 ? 16.076 4.022 -7.414 1.00 97.12 70 ASP A CA 1
ATOM 529 C C . ASP A 1 70 ? 16.011 2.566 -7.882 1.00 97.12 70 ASP A C 1
ATOM 531 O O . ASP A 1 70 ? 16.317 2.258 -9.033 1.00 97.12 70 ASP A O 1
ATOM 535 N N . PHE A 1 71 ? 15.544 1.662 -7.016 1.00 95.62 71 PHE A N 1
ATOM 536 C CA . PHE A 1 71 ? 15.297 0.272 -7.387 1.00 95.62 71 PHE A CA 1
ATOM 537 C C . PHE A 1 71 ? 14.282 0.179 -8.534 1.00 95.62 71 PHE A C 1
ATOM 539 O O . PHE A 1 71 ? 14.551 -0.461 -9.549 1.00 95.62 71 PHE A O 1
ATOM 546 N N . ILE A 1 72 ? 13.139 0.856 -8.395 1.00 96.75 72 ILE A N 1
ATOM 547 C CA . ILE A 1 72 ? 12.066 0.835 -9.391 1.00 96.75 72 ILE A CA 1
ATOM 548 C C . ILE A 1 72 ? 12.540 1.456 -10.708 1.00 96.75 72 ILE A C 1
ATOM 550 O O . ILE A 1 72 ? 12.296 0.878 -11.763 1.00 96.75 72 ILE A O 1
ATOM 554 N N . ALA A 1 73 ? 13.227 2.599 -10.663 1.00 97.19 73 ALA A N 1
ATOM 555 C CA . ALA A 1 73 ? 13.711 3.322 -11.838 1.00 97.19 73 ALA A CA 1
ATOM 556 C C . ALA A 1 73 ? 14.725 2.511 -12.661 1.00 97.19 73 ALA A C 1
ATOM 558 O O . ALA A 1 73 ? 14.771 2.647 -13.881 1.00 97.19 73 ALA A O 1
ATOM 559 N N . ASN A 1 74 ? 15.485 1.628 -12.009 1.00 96.69 74 ASN A N 1
ATOM 560 C CA . ASN A 1 74 ? 16.452 0.747 -12.662 1.00 96.69 74 ASN A CA 1
ATOM 561 C C . ASN A 1 74 ? 15.823 -0.496 -13.322 1.00 96.69 74 ASN A C 1
ATOM 563 O O . ASN A 1 74 ? 16.516 -1.233 -14.028 1.00 96.69 74 ASN A O 1
ATOM 567 N N . LEU A 1 75 ? 14.526 -0.761 -13.128 1.00 95.88 75 LEU A N 1
ATOM 568 C CA . LEU A 1 75 ? 13.842 -1.860 -13.813 1.00 95.88 75 LEU A CA 1
ATOM 569 C C . LEU A 1 75 ? 13.602 -1.516 -15.295 1.00 95.88 75 LEU A C 1
ATOM 571 O O . LEU A 1 75 ? 13.259 -0.376 -15.604 1.00 95.88 75 LEU A O 1
ATOM 575 N N . PRO A 1 76 ? 13.633 -2.494 -16.227 1.00 94.88 76 PRO A N 1
ATOM 576 C CA . PRO A 1 76 ? 13.445 -2.234 -17.661 1.00 94.88 76 PRO A CA 1
ATOM 577 C C . PRO A 1 76 ? 12.140 -1.513 -18.030 1.00 94.88 76 PRO A C 1
ATOM 579 O O . PRO A 1 76 ? 12.068 -0.857 -19.065 1.00 94.88 76 PRO A O 1
ATOM 582 N N . LYS A 1 77 ? 11.092 -1.667 -17.210 1.00 96.31 77 LYS A N 1
ATOM 583 C CA . LYS A 1 77 ? 9.793 -0.997 -17.388 1.00 96.31 77 LYS A CA 1
ATOM 584 C C . LYS A 1 77 ? 9.511 0.055 -16.313 1.00 96.31 77 LYS A C 1
ATOM 586 O O . LYS A 1 77 ? 8.403 0.587 -16.275 1.00 96.31 77 LYS A O 1
ATOM 591 N N . GLY A 1 78 ? 10.467 0.340 -15.429 1.00 97.56 78 GLY A N 1
ATOM 592 C CA . GLY A 1 78 ? 10.289 1.283 -14.332 1.00 97.56 78 GLY A CA 1
ATOM 593 C C . GLY A 1 78 ? 9.056 0.964 -13.479 1.00 97.56 78 GLY A C 1
ATOM 594 O O . GLY A 1 78 ? 8.745 -0.197 -13.190 1.00 97.56 78 GLY A O 1
ATOM 595 N N . TYR A 1 79 ? 8.273 2.003 -13.189 1.00 97.69 79 TYR A N 1
ATOM 596 C CA . TYR A 1 79 ? 6.965 1.915 -12.529 1.00 97.69 79 TYR A CA 1
ATOM 597 C C . TYR A 1 79 ? 5.911 1.109 -13.309 1.00 97.69 79 TYR A C 1
ATOM 599 O O . TYR A 1 79 ? 4.944 0.632 -12.719 1.00 97.69 79 TYR A O 1
ATOM 607 N N . GLY A 1 80 ? 6.102 0.910 -14.616 1.00 97.12 80 GLY A N 1
ATOM 608 C CA . GLY A 1 80 ? 5.269 0.050 -15.459 1.00 97.12 80 GLY A CA 1
ATOM 609 C C . GLY A 1 80 ? 5.589 -1.445 -15.337 1.00 97.12 80 GLY A C 1
ATOM 610 O O . GLY A 1 80 ? 4.998 -2.262 -16.046 1.00 97.12 80 GLY A O 1
ATOM 611 N N . THR A 1 81 ? 6.533 -1.838 -14.477 1.00 96.38 81 THR A N 1
ATOM 612 C CA . THR A 1 81 ? 6.851 -3.253 -14.243 1.00 96.38 81 THR A CA 1
ATOM 613 C C . THR A 1 81 ? 5.668 -3.966 -13.595 1.00 96.38 81 THR A C 1
ATOM 615 O O . THR A 1 81 ? 5.179 -3.536 -12.553 1.00 96.38 81 THR A O 1
ATOM 618 N N . LEU A 1 82 ? 5.218 -5.066 -14.203 1.00 95.06 82 LEU A N 1
ATOM 619 C CA . LEU A 1 82 ? 4.146 -5.911 -13.673 1.00 95.06 82 LEU A CA 1
ATOM 620 C C . LEU A 1 82 ? 4.680 -6.835 -12.572 1.00 95.06 82 LEU A C 1
ATOM 622 O O . LEU A 1 82 ? 5.673 -7.538 -12.776 1.00 95.06 82 LEU A O 1
ATOM 626 N N . VAL A 1 83 ? 3.988 -6.869 -11.434 1.00 92.88 83 VAL A N 1
ATOM 627 C CA . VAL A 1 83 ? 4.321 -7.681 -10.248 1.00 92.88 83 VAL A CA 1
ATOM 628 C C . VAL A 1 83 ? 3.141 -8.584 -9.850 1.00 92.88 83 VAL A C 1
ATOM 630 O O . VAL A 1 83 ? 2.159 -8.690 -10.587 1.00 92.88 83 VAL A O 1
ATOM 633 N N . GLY A 1 84 ? 3.249 -9.3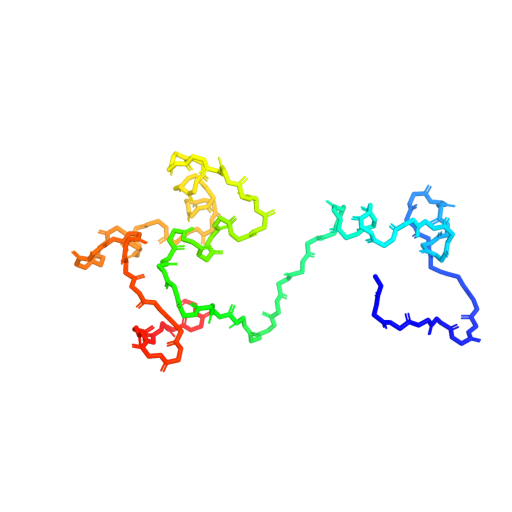07 -8.733 1.00 85.75 84 GLY A N 1
ATOM 634 C CA . GLY A 1 84 ? 2.227 -10.251 -8.257 1.00 85.75 84 GLY A CA 1
ATOM 635 C C . GLY A 1 84 ? 2.354 -11.653 -8.870 1.00 85.75 84 GLY A C 1
ATOM 636 O O . GLY A 1 84 ? 3.389 -12.003 -9.427 1.00 85.75 84 GLY A O 1
ATOM 637 N N . GLU A 1 85 ? 1.297 -12.466 -8.782 1.00 74.69 85 GLU A N 1
ATOM 638 C CA . GLU A 1 85 ? 1.338 -13.926 -9.026 1.00 74.69 85 GLU A CA 1
ATOM 639 C C . GLU A 1 85 ? 1.889 -14.352 -10.406 1.00 74.69 85 GLU A C 1
ATOM 641 O O . GLU A 1 85 ? 2.511 -15.406 -10.520 1.00 74.69 85 GLU A O 1
ATOM 646 N N . ARG A 1 86 ? 1.724 -13.523 -11.450 1.00 65.69 86 ARG A N 1
ATOM 647 C CA . ARG A 1 86 ? 2.317 -13.747 -12.790 1.00 65.69 86 ARG A CA 1
ATOM 648 C C . ARG A 1 86 ? 3.317 -12.664 -13.218 1.00 65.69 86 ARG A C 1
ATOM 650 O O . ARG A 1 86 ? 3.632 -12.554 -14.399 1.00 65.69 86 ARG A O 1
ATOM 657 N N . GLY A 1 87 ? 3.738 -11.810 -12.289 1.00 64.38 87 GLY A N 1
ATOM 658 C CA . GLY A 1 87 ? 4.694 -10.730 -12.527 1.00 64.38 87 GLY A CA 1
ATOM 659 C C . GLY A 1 87 ? 6.090 -11.056 -12.000 1.00 64.38 87 GLY A C 1
ATOM 660 O O . GLY A 1 87 ? 6.379 -12.182 -11.593 1.00 64.38 87 GLY A O 1
ATOM 661 N N . VAL A 1 88 ? 6.971 -10.055 -12.001 1.00 73.62 88 VAL A N 1
ATOM 662 C CA . VAL A 1 88 ? 8.301 -10.180 -11.390 1.00 73.62 88 VAL A CA 1
ATOM 663 C C . VAL A 1 88 ? 8.146 -10.404 -9.885 1.00 73.62 88 VAL A C 1
ATOM 665 O O . VAL A 1 88 ? 7.385 -9.697 -9.220 1.00 73.62 88 VAL A O 1
ATOM 668 N N . LYS A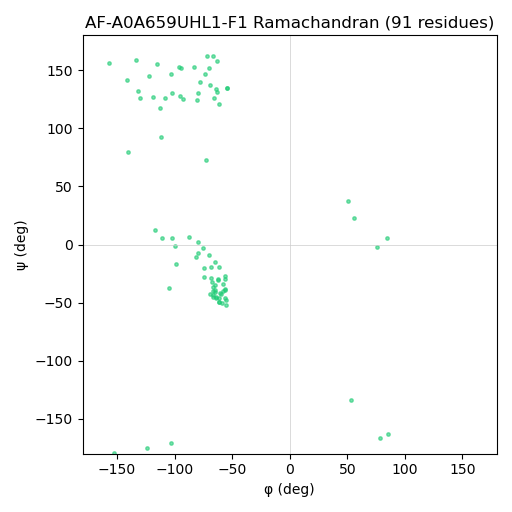 1 89 ? 8.884 -11.381 -9.346 1.00 77.44 89 LYS A N 1
ATOM 669 C CA . LYS A 1 89 ? 9.027 -11.563 -7.899 1.00 77.44 89 LYS A CA 1
ATOM 670 C C . LYS A 1 89 ? 10.071 -10.580 -7.382 1.00 77.44 89 LYS A C 1
ATOM 672 O O . LYS A 1 89 ? 11.193 -10.561 -7.881 1.00 77.44 89 LYS A O 1
ATOM 677 N N . LEU A 1 90 ? 9.683 -9.776 -6.401 1.00 79.31 90 LEU A N 1
ATOM 678 C CA . LEU A 1 90 ? 10.570 -8.851 -5.704 1.00 79.31 90 LEU A CA 1
ATOM 679 C C . LEU A 1 90 ? 11.068 -9.496 -4.410 1.00 79.31 90 LEU A C 1
ATOM 681 O O . LEU A 1 90 ? 10.391 -10.362 -3.850 1.00 79.31 90 LEU A O 1
ATOM 685 N N . SER A 1 91 ? 12.249 -9.092 -3.946 1.00 79.06 91 SER A N 1
ATOM 686 C CA . SER A 1 91 ? 12.684 -9.395 -2.583 1.00 79.06 91 SER A CA 1
ATOM 687 C C . SER A 1 91 ? 11.750 -8.722 -1.571 1.00 79.06 91 SER A C 1
ATOM 689 O O . SER A 1 91 ? 11.056 -7.759 -1.890 1.00 79.06 91 SER A O 1
ATOM 691 N N . GLY A 1 92 ? 11.715 -9.244 -0.342 1.00 70.75 92 GLY A N 1
ATOM 692 C CA . GLY A 1 92 ? 10.906 -8.663 0.739 1.00 70.75 92 GLY A CA 1
ATOM 693 C C . GLY A 1 92 ? 11.421 -7.317 1.269 1.00 70.75 92 GLY A C 1
ATOM 694 O O . GLY A 1 92 ? 10.728 -6.687 2.061 1.00 70.75 92 GLY A O 1
ATOM 695 N N . GLY A 1 93 ? 12.616 -6.894 0.847 1.00 69.44 9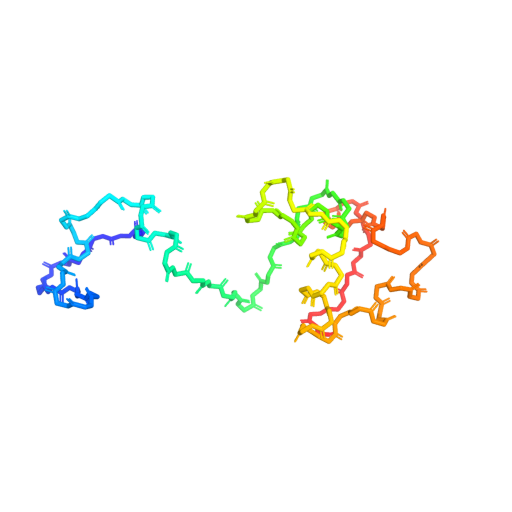3 GLY A N 1
ATOM 696 C CA . GLY A 1 93 ? 13.261 -5.623 1.170 1.00 69.44 93 GLY A CA 1
ATOM 697 C C . GLY A 1 93 ? 14.163 -5.173 0.036 1.00 69.44 93 GLY A C 1
ATOM 698 O O . GLY A 1 93 ? 14.591 -6.059 -0.748 1.00 69.44 93 GLY A O 1
#

Sequence (93 aa):
RLYDVNAGTIAIDGQDISQVAQASLRGQIAIVQQEPILFHRSLAENIAYSRPGASQEEIEHAARLASAHDFIANLPKGYGTLVGERGVKLSGG

Solvent-accessible surface area (backbone atoms only — not comparable to full-atom values): 6031 Å² total; per-residue (Å²): 122,93,76,82,74,95,70,86,85,60,61,59,98,83,42,51,61,88,80,50,60,57,67,63,57,50,74,76,55,89,86,84,59,97,77,74,84,61,59,78,39,29,46,50,57,57,68,30,62,92,43,81,85,61,48,73,68,55,47,48,50,54,28,49,77,67,72,40,36,71,65,37,62,72,39,100,52,27,52,65,34,48,24,29,95,90,34,56,84,75,73,99,116

Foldseek 3Di:
DPDDDPDDFDDDPNHTPVPDDPVVVVVVDDDDDPDDAADQFFQLCRQCVVPPPDDPVNSLVSCVVVVNQVVQCPDPCRSRFGDHPPGDDDDPD

pLDDT: mean 92.62, std 7.3, range [64.38, 98.31]

Secondary structure (DSSP, 8-state):
--S--SSS--EETTEETTSS-HHHHHHT-----SSPPPPSSBHHHHHGGGSTT--HHHHHHHHHHTT-HHHHHTSTTGGG-BBSTTSBPPP--

Mean predicted aligned error: 4.36 Å